Protein AF-A0A410PSJ7-F1 (afdb_monomer_lite)

Structure (mmCIF, N/CA/C/O backbone):
data_AF-A0A410PSJ7-F1
#
_entry.id   AF-A0A410PSJ7-F1
#
loop_
_atom_site.group_PDB
_atom_site.id
_atom_site.type_symbol
_atom_site.label_atom_id
_atom_site.label_alt_id
_atom_site.label_comp_id
_atom_site.label_asym_id
_atom_site.label_entity_id
_atom_site.label_seq_id
_atom_site.pdbx_PDB_ins_code
_atom_site.Cartn_x
_atom_site.Cartn_y
_atom_site.Cartn_z
_atom_site.occupancy
_atom_site.B_iso_or_equiv
_atom_site.auth_seq_id
_atom_site.auth_comp_id
_atom_site.auth_asym_id
_atom_site.auth_atom_id
_atom_site.pdbx_PDB_model_num
ATOM 1 N N . MET A 1 1 ? 11.517 -10.412 -31.744 1.00 43.44 1 MET A N 1
ATOM 2 C CA . MET A 1 1 ? 11.371 -11.374 -30.632 1.00 43.44 1 MET A CA 1
ATOM 3 C C . MET A 1 1 ? 11.331 -10.560 -29.351 1.00 43.44 1 MET A C 1
ATOM 5 O O . MET A 1 1 ? 12.303 -9.869 -29.085 1.00 43.44 1 MET A O 1
ATOM 9 N N . GLY A 1 2 ? 10.197 -10.520 -28.648 1.00 51.38 2 GLY A N 1
ATOM 10 C CA . GLY A 1 2 ? 10.103 -9.815 -27.366 1.00 51.38 2 GLY A CA 1
ATOM 11 C C . GLY A 1 2 ? 10.751 -10.665 -26.278 1.00 51.38 2 GLY A C 1
ATOM 12 O O . GLY A 1 2 ? 10.454 -11.854 -26.184 1.00 51.38 2 GLY A O 1
ATOM 13 N N . SER A 1 3 ? 11.667 -10.091 -25.503 1.00 55.59 3 SER A N 1
ATOM 14 C CA . SER A 1 3 ? 12.233 -10.760 -24.333 1.00 55.59 3 SER A CA 1
ATOM 15 C C . SER A 1 3 ? 11.149 -10.899 -23.270 1.00 55.59 3 SER A C 1
ATOM 17 O O . SER A 1 3 ? 10.551 -9.898 -22.870 1.00 55.59 3 SER A O 1
ATOM 19 N N . LEU A 1 4 ? 10.906 -12.122 -22.806 1.00 54.91 4 LEU A N 1
ATOM 20 C CA . LEU A 1 4 ? 10.086 -12.353 -21.625 1.00 54.91 4 LEU A CA 1
ATOM 21 C C . LEU A 1 4 ? 10.838 -11.800 -20.410 1.00 54.91 4 LEU A C 1
ATOM 23 O O . LEU A 1 4 ? 11.937 -12.255 -20.095 1.00 54.91 4 LEU A O 1
ATOM 27 N N . ILE A 1 5 ? 10.254 -10.810 -19.748 1.00 59.66 5 ILE A N 1
ATOM 28 C CA . ILE A 1 5 ? 10.814 -10.212 -18.544 1.00 59.66 5 ILE A CA 1
ATOM 29 C C . ILE A 1 5 ? 10.112 -10.848 -17.336 1.00 59.66 5 ILE A C 1
ATOM 31 O O . ILE A 1 5 ? 8.938 -10.580 -17.086 1.00 59.66 5 ILE A O 1
ATOM 35 N N . ALA A 1 6 ? 10.815 -11.717 -16.607 1.00 57.59 6 ALA A N 1
ATOM 36 C CA . ALA A 1 6 ? 10.336 -12.309 -15.359 1.00 57.59 6 ALA A CA 1
ATOM 37 C C . ALA A 1 6 ? 10.977 -11.577 -14.170 1.00 57.59 6 ALA A C 1
ATOM 39 O O . ALA A 1 6 ? 12.082 -11.909 -13.746 1.00 57.59 6 ALA A O 1
ATOM 40 N N . TRP A 1 7 ? 10.305 -10.545 -13.662 1.00 70.31 7 TRP A N 1
ATOM 41 C CA . TRP A 1 7 ? 10.733 -9.807 -12.472 1.00 70.31 7 TRP A CA 1
ATOM 42 C C . TRP A 1 7 ? 10.044 -10.320 -11.210 1.00 70.31 7 TRP A C 1
ATOM 44 O O . TRP A 1 7 ? 8.861 -10.652 -11.240 1.00 70.31 7 TRP A O 1
ATOM 54 N N . GLY A 1 8 ? 10.764 -10.316 -10.087 1.00 74.31 8 GLY A N 1
ATOM 55 C CA . GLY A 1 8 ? 10.179 -10.491 -8.759 1.00 74.31 8 GLY A CA 1
ATOM 56 C C . GLY A 1 8 ? 10.038 -9.141 -8.068 1.00 74.31 8 GLY A C 1
ATOM 57 O O . GLY A 1 8 ? 11.035 -8.594 -7.602 1.00 74.31 8 GLY A O 1
ATOM 58 N N . VAL A 1 9 ? 8.823 -8.593 -8.003 1.00 85.19 9 VAL A N 1
ATOM 59 C CA . VAL A 1 9 ? 8.550 -7.390 -7.204 1.00 85.19 9 VAL A CA 1
ATOM 60 C C . VAL A 1 9 ? 7.949 -7.797 -5.870 1.00 85.19 9 VAL A C 1
ATOM 62 O O . VAL A 1 9 ? 6.975 -8.544 -5.823 1.00 85.19 9 VAL A O 1
ATOM 65 N N . ASN A 1 10 ? 8.530 -7.285 -4.792 1.00 90.00 10 ASN A N 1
ATOM 66 C CA . ASN A 1 10 ? 8.022 -7.464 -3.446 1.00 90.00 10 ASN A CA 1
ATOM 67 C C . ASN A 1 10 ? 7.129 -6.280 -3.090 1.00 90.00 10 ASN A C 1
ATOM 69 O O . ASN A 1 10 ? 7.489 -5.122 -3.315 1.00 90.00 10 ASN A O 1
ATOM 73 N N . LEU A 1 11 ? 5.961 -6.597 -2.544 1.00 92.19 11 LEU A N 1
ATOM 74 C CA . LEU A 1 11 ? 4.943 -5.651 -2.116 1.00 92.19 11 LEU A CA 1
ATOM 75 C C . LEU A 1 11 ? 4.606 -5.952 -0.667 1.00 92.19 11 LEU A C 1
ATOM 77 O O . LEU A 1 11 ? 4.421 -7.114 -0.305 1.00 92.19 11 LEU A O 1
ATOM 81 N N . ASN A 1 12 ? 4.504 -4.911 0.147 1.00 92.50 12 ASN A N 1
ATOM 82 C CA . ASN A 1 12 ? 4.164 -5.058 1.551 1.00 92.50 12 ASN A CA 1
ATOM 83 C C . ASN A 1 12 ? 3.184 -3.973 1.989 1.00 92.50 12 ASN A C 1
ATOM 85 O O . ASN A 1 12 ? 3.318 -2.813 1.590 1.00 92.50 12 ASN A O 1
ATOM 89 N N . ILE A 1 13 ? 2.232 -4.362 2.837 1.00 95.19 13 ILE A N 1
ATOM 90 C CA . ILE A 1 13 ? 1.324 -3.471 3.556 1.00 95.19 13 ILE A CA 1
ATOM 91 C C . ILE A 1 13 ? 1.338 -3.906 5.019 1.00 95.19 13 ILE A C 1
ATOM 93 O O . ILE A 1 13 ? 1.035 -5.053 5.337 1.00 95.19 13 ILE A O 1
ATOM 97 N N . ILE A 1 14 ? 1.675 -2.980 5.910 1.00 94.50 14 ILE A N 1
ATOM 98 C CA . ILE A 1 14 ? 1.704 -3.198 7.356 1.00 94.50 14 ILE A CA 1
ATOM 99 C C . ILE A 1 14 ? 0.752 -2.198 7.999 1.00 94.50 14 ILE A C 1
ATOM 101 O O . ILE A 1 14 ? 0.887 -0.999 7.782 1.00 94.50 14 ILE A O 1
ATOM 105 N N . GLY A 1 15 ? -0.172 -2.676 8.828 1.00 94.00 15 GLY A N 1
ATOM 106 C CA . GLY A 1 15 ? -1.020 -1.829 9.665 1.00 94.00 15 GLY A CA 1
ATOM 107 C C . GLY A 1 15 ? -0.624 -1.953 11.129 1.00 94.00 15 GLY A C 1
ATOM 108 O O . GLY A 1 15 ? -0.584 -3.061 11.660 1.00 94.00 15 GLY A O 1
ATOM 109 N N . ASN A 1 16 ? -0.366 -0.826 11.792 1.00 95.38 16 ASN A N 1
ATOM 110 C CA . ASN A 1 16 ? -0.181 -0.789 13.241 1.00 95.38 16 ASN A CA 1
ATOM 111 C C . ASN A 1 16 ? -1.439 -0.235 13.894 1.00 95.38 16 ASN A C 1
ATOM 113 O O . ASN A 1 16 ? -1.890 0.865 13.566 1.00 95.38 16 ASN A O 1
ATOM 117 N N . TYR A 1 17 ? -1.981 -0.970 14.856 1.00 95.44 17 TYR A N 1
ATOM 118 C CA . TYR A 1 17 ? -3.210 -0.601 15.540 1.00 95.44 17 TYR A CA 1
ATOM 119 C C . TYR A 1 17 ? -3.068 -0.727 17.054 1.00 95.44 17 TYR A C 1
ATOM 121 O O . TYR A 1 17 ? -2.270 -1.512 17.564 1.00 95.44 17 TYR A O 1
ATOM 129 N N . SER A 1 18 ? -3.838 0.081 17.774 1.00 95.75 18 SER A N 1
ATOM 130 C CA . SER A 1 18 ? -4.024 -0.033 19.218 1.00 95.75 18 SER A CA 1
ATOM 131 C C . SER A 1 18 ? -5.355 -0.714 19.510 1.00 95.75 18 SER A C 1
ATOM 133 O O . SER A 1 18 ? -6.322 -0.580 18.757 1.00 95.75 18 SER A O 1
ATOM 135 N N . THR A 1 19 ? -5.401 -1.454 20.614 1.00 94.06 19 THR A N 1
ATOM 136 C CA . THR A 1 19 ? -6.561 -2.259 20.999 1.00 94.06 19 THR A CA 1
ATOM 137 C C . THR A 1 19 ? -7.219 -1.715 22.259 1.00 94.06 19 THR A C 1
ATOM 139 O O . THR A 1 19 ? -6.529 -1.362 23.215 1.00 94.06 19 THR A O 1
ATOM 142 N N . SER A 1 20 ? -8.548 -1.731 22.301 1.00 91.25 20 SER A N 1
ATOM 143 C CA . SER A 1 20 ? -9.342 -1.583 23.521 1.00 91.25 20 SER A CA 1
ATOM 144 C C . SER A 1 20 ? -10.360 -2.723 23.627 1.00 91.25 20 SER A C 1
ATOM 146 O O . SER A 1 20 ? -10.432 -3.585 22.751 1.00 91.25 20 SER A O 1
ATOM 148 N N . THR A 1 21 ? -11.147 -2.739 24.704 1.00 90.00 21 THR A N 1
ATOM 149 C CA . THR A 1 21 ? -12.191 -3.750 24.920 1.00 90.00 21 THR A CA 1
ATOM 150 C C . THR A 1 21 ? -13.355 -3.643 23.938 1.00 90.00 21 THR A C 1
ATOM 152 O O . THR A 1 21 ? -14.013 -4.645 23.697 1.00 90.00 21 THR A O 1
ATOM 155 N N . SER A 1 22 ? -13.626 -2.459 23.381 1.00 93.56 22 SER A N 1
ATOM 156 C CA . SER A 1 22 ? -14.799 -2.222 22.525 1.00 93.56 22 SER A CA 1
ATOM 157 C C . SER A 1 22 ? -14.461 -1.831 21.092 1.00 93.56 22 SER A C 1
ATOM 159 O O . SER A 1 22 ? -15.328 -1.895 20.230 1.00 93.56 22 SER A O 1
ATOM 161 N N . ASN A 1 23 ? -13.232 -1.395 20.826 1.00 95.44 23 ASN A N 1
ATOM 162 C CA . ASN A 1 23 ? -12.809 -0.930 19.508 1.00 95.44 23 ASN A CA 1
ATOM 163 C C . ASN A 1 23 ? -11.295 -1.032 19.331 1.00 95.44 23 ASN A C 1
ATOM 165 O O . ASN A 1 23 ? -10.542 -0.997 20.310 1.00 95.44 23 ASN A O 1
ATOM 169 N N . TYR A 1 24 ? -10.849 -1.091 18.082 1.00 97.06 24 TYR A N 1
ATOM 170 C CA . TYR A 1 24 ? -9.446 -0.929 17.709 1.00 97.06 24 TYR A CA 1
ATOM 171 C C . TYR A 1 24 ? -9.261 0.399 16.976 1.00 97.06 24 TYR A C 1
ATOM 173 O O . TYR A 1 24 ? -10.202 0.945 16.406 1.00 97.06 24 TYR A O 1
ATOM 181 N N . THR A 1 25 ? -8.045 0.938 16.989 1.00 96.69 25 THR A N 1
ATOM 182 C CA . THR A 1 25 ? -7.698 2.138 16.218 1.00 96.69 25 THR A CA 1
ATOM 183 C C . THR A 1 25 ? -6.497 1.853 15.337 1.00 96.69 25 THR A C 1
ATOM 185 O O . THR A 1 25 ? -5.412 1.570 15.842 1.00 96.69 25 THR A O 1
ATOM 188 N N . LEU A 1 26 ? -6.688 1.933 14.018 1.00 96.31 26 LEU A N 1
ATOM 189 C CA . LEU A 1 26 ? -5.614 1.853 13.037 1.00 96.31 26 LEU A CA 1
ATOM 190 C C . LEU A 1 26 ? -4.835 3.168 13.074 1.00 96.31 26 LEU A C 1
ATOM 192 O O . LEU A 1 26 ? -5.323 4.213 12.639 1.00 96.31 26 LEU A O 1
ATOM 196 N N . ASN A 1 27 ? -3.639 3.115 13.652 1.00 95.94 27 ASN A N 1
ATOM 197 C CA . ASN A 1 27 ? -2.814 4.292 13.887 1.00 95.94 27 ASN A CA 1
ATOM 198 C C . ASN A 1 27 ? -2.034 4.654 12.632 1.00 95.94 27 ASN A C 1
ATOM 200 O O . ASN A 1 27 ? -2.083 5.804 12.201 1.00 95.94 27 ASN A O 1
ATOM 204 N N . THR A 1 28 ? -1.357 3.663 12.050 1.00 95.50 28 THR A N 1
ATOM 205 C CA . THR A 1 28 ? -0.518 3.849 10.868 1.00 95.50 28 THR A CA 1
ATOM 206 C C . THR A 1 28 ? -0.713 2.717 9.874 1.00 95.50 28 THR A C 1
ATOM 208 O O . THR A 1 28 ? -0.968 1.570 10.255 1.00 95.50 28 THR A O 1
ATOM 211 N N . ILE A 1 29 ? -0.556 3.051 8.598 1.00 95.75 29 ILE A N 1
ATOM 212 C CA . ILE A 1 29 ? -0.398 2.094 7.508 1.00 95.75 29 ILE A CA 1
ATOM 213 C C . ILE A 1 29 ? 0.904 2.396 6.785 1.00 95.75 29 ILE A C 1
ATOM 215 O O . ILE A 1 29 ? 1.141 3.528 6.374 1.00 95.75 29 ILE A O 1
ATOM 219 N N . SER A 1 30 ? 1.747 1.389 6.621 1.00 94.69 30 SER A N 1
ATOM 220 C CA . SER A 1 30 ? 2.978 1.472 5.846 1.00 94.69 30 SER A CA 1
ATOM 221 C C . SER A 1 30 ? 2.841 0.613 4.607 1.00 94.69 30 SER A C 1
ATOM 223 O O . SER A 1 30 ? 2.350 -0.511 4.678 1.00 94.69 30 SER A O 1
ATOM 225 N N . ALA A 1 31 ? 3.297 1.132 3.477 1.00 95.31 31 ALA A N 1
ATOM 226 C CA . ALA A 1 31 ? 3.342 0.415 2.222 1.00 95.31 31 ALA A CA 1
ATOM 227 C C . ALA A 1 31 ? 4.705 0.616 1.567 1.00 95.31 31 ALA A C 1
ATOM 229 O O . ALA A 1 31 ? 5.205 1.743 1.467 1.00 95.31 31 ALA A O 1
ATOM 230 N N . ASN A 1 32 ? 5.285 -0.467 1.065 1.00 94.31 32 ASN A N 1
ATOM 231 C CA . ASN A 1 32 ? 6.514 -0.401 0.291 1.00 94.31 32 ASN A CA 1
ATOM 232 C C . ASN A 1 32 ? 6.484 -1.361 -0.898 1.00 94.31 32 ASN A C 1
ATOM 234 O O . ASN A 1 32 ? 5.761 -2.360 -0.912 1.00 94.31 32 ASN A O 1
ATOM 238 N N . ALA A 1 33 ? 7.246 -0.989 -1.924 1.00 93.88 33 ALA A N 1
ATOM 239 C CA . ALA A 1 33 ? 7.422 -1.785 -3.122 1.00 93.88 33 ALA A CA 1
ATOM 240 C C . ALA A 1 33 ? 8.853 -1.664 -3.636 1.00 93.88 33 ALA A C 1
ATOM 242 O O . ALA A 1 33 ? 9.365 -0.558 -3.850 1.00 93.88 33 ALA A O 1
ATOM 243 N N . TYR A 1 34 ? 9.485 -2.808 -3.869 1.00 92.69 34 TYR A N 1
ATOM 244 C CA . TYR A 1 34 ? 10.863 -2.882 -4.333 1.00 92.69 34 TYR A CA 1
ATOM 245 C C . TYR A 1 34 ? 11.110 -4.157 -5.136 1.00 92.69 34 TYR A C 1
ATOM 247 O O . TYR A 1 34 ? 10.440 -5.175 -4.962 1.00 92.69 34 TYR A O 1
ATOM 255 N N . ILE A 1 35 ? 12.106 -4.101 -6.010 1.00 89.69 35 ILE A N 1
ATOM 256 C CA . ILE A 1 35 ? 12.634 -5.256 -6.734 1.00 89.69 35 ILE A CA 1
ATOM 257 C C . ILE A 1 35 ? 14.023 -5.585 -6.189 1.00 89.69 35 ILE A C 1
ATOM 259 O O . ILE A 1 35 ? 14.834 -4.684 -5.973 1.00 89.69 35 ILE A O 1
ATOM 263 N N . ASP A 1 36 ? 14.293 -6.866 -5.955 1.00 90.06 36 ASP A N 1
ATOM 264 C CA . ASP A 1 36 ? 15.614 -7.366 -5.565 1.00 90.06 36 ASP A CA 1
ATOM 265 C C . ASP A 1 36 ? 15.854 -8.743 -6.219 1.00 90.06 36 ASP A C 1
ATOM 267 O O . ASP A 1 36 ? 15.070 -9.663 -5.966 1.00 90.06 36 ASP A O 1
ATOM 271 N N . PRO A 1 37 ? 16.889 -8.903 -7.073 1.00 88.38 37 PRO A N 1
ATOM 272 C CA . PRO A 1 37 ? 17.864 -7.885 -7.476 1.00 88.38 37 PRO A CA 1
ATOM 273 C C . PRO A 1 37 ? 17.324 -6.890 -8.515 1.00 88.38 37 PRO A C 1
ATOM 275 O O . PRO A 1 37 ? 16.551 -7.239 -9.412 1.00 88.38 37 PRO A O 1
ATOM 278 N N . LYS A 1 38 ? 17.800 -5.644 -8.418 1.00 87.69 38 LYS A N 1
ATOM 279 C CA . LYS A 1 38 ? 17.634 -4.582 -9.414 1.00 87.69 38 LYS A CA 1
ATOM 280 C C . LYS A 1 38 ? 18.188 -5.028 -10.755 1.00 87.69 38 LYS A C 1
ATOM 282 O O . LYS A 1 38 ? 19.172 -5.771 -10.829 1.00 87.69 38 LYS A O 1
ATOM 287 N N . GLN A 1 39 ? 17.559 -4.557 -11.814 1.00 84.50 3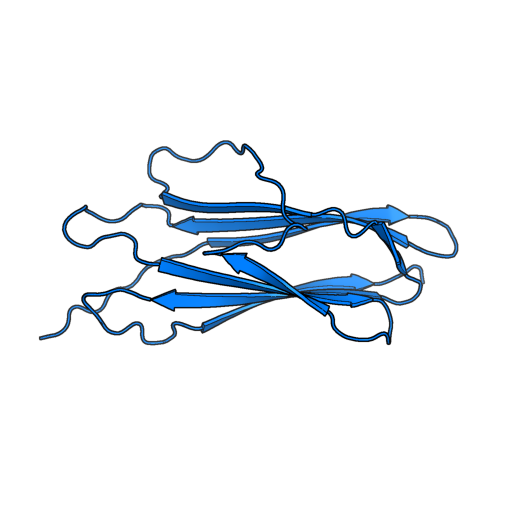9 GLN A N 1
ATOM 288 C CA . GLN A 1 39 ? 17.861 -5.002 -13.159 1.00 84.50 39 GLN A CA 1
ATOM 289 C C . GLN A 1 39 ? 19.084 -4.279 -13.731 1.00 84.50 39 GLN A C 1
ATOM 291 O O . GLN A 1 39 ? 19.444 -3.180 -13.292 1.00 84.50 39 GLN A O 1
ATOM 296 N N . PRO A 1 40 ? 19.757 -4.874 -14.733 1.00 80.44 40 PRO A N 1
ATOM 297 C CA . PRO A 1 40 ? 20.813 -4.184 -15.457 1.00 80.44 40 PRO A CA 1
ATOM 298 C C . PRO A 1 40 ? 20.293 -2.874 -16.080 1.00 80.44 40 PRO A C 1
ATOM 300 O O . PRO A 1 40 ? 19.160 -2.851 -16.570 1.00 80.44 40 PRO A O 1
ATOM 303 N N . PRO A 1 41 ? 21.113 -1.807 -16.172 1.00 78.00 41 PRO A N 1
ATOM 304 C CA . PRO A 1 41 ? 20.681 -0.510 -16.710 1.00 78.00 41 PRO A CA 1
ATOM 305 C C . PRO A 1 41 ? 20.099 -0.563 -18.130 1.00 78.00 41 PRO A C 1
ATOM 307 O O . PRO A 1 41 ? 19.264 0.258 -18.488 1.00 78.00 41 PRO A O 1
ATOM 310 N N . THR A 1 42 ? 20.535 -1.531 -18.940 1.00 76.06 42 THR A N 1
ATOM 311 C CA . THR A 1 42 ? 20.038 -1.759 -20.307 1.00 76.06 42 THR A CA 1
ATOM 312 C C . THR A 1 42 ? 18.628 -2.336 -20.345 1.00 76.06 42 THR A C 1
ATOM 314 O O . THR A 1 42 ? 17.927 -2.156 -21.336 1.00 76.06 42 THR A O 1
ATOM 317 N N . THR A 1 43 ? 18.228 -3.043 -19.286 1.00 76.88 43 THR A N 1
ATOM 318 C CA . THR A 1 43 ? 16.863 -3.540 -19.116 1.00 76.88 43 THR A CA 1
ATOM 319 C C . THR A 1 43 ? 16.018 -2.470 -18.452 1.00 76.88 43 THR A C 1
ATOM 321 O O . THR A 1 43 ? 14.947 -2.210 -18.960 1.00 76.88 43 THR A O 1
ATOM 324 N N . GLY A 1 44 ? 16.522 -1.791 -17.417 1.00 81.12 44 GLY A N 1
ATOM 325 C CA . GLY A 1 44 ? 15.744 -0.840 -16.622 1.00 81.12 44 GLY A CA 1
ATOM 326 C C . GLY A 1 44 ? 14.828 -1.546 -15.619 1.00 81.12 44 GLY A C 1
ATOM 327 O O . GLY A 1 44 ? 14.448 -2.699 -15.808 1.00 81.12 44 GLY A O 1
ATOM 328 N N . ASP A 1 45 ? 14.497 -0.858 -14.525 1.00 84.81 45 ASP A N 1
ATOM 329 C CA . ASP A 1 45 ? 13.662 -1.435 -13.464 1.00 84.81 45 ASP A CA 1
ATOM 330 C C . ASP A 1 45 ? 12.161 -1.285 -13.751 1.00 84.81 45 ASP A C 1
ATOM 332 O O . ASP A 1 45 ? 11.369 -2.045 -13.220 1.00 84.81 45 ASP A O 1
ATOM 336 N N . GLY A 1 46 ? 11.762 -0.360 -14.632 1.00 88.19 46 GLY A N 1
ATOM 337 C CA . GLY A 1 46 ? 10.360 -0.081 -14.960 1.00 88.19 46 GLY A CA 1
ATOM 338 C C . GLY A 1 46 ? 9.701 0.963 -14.075 1.00 88.19 46 GLY A C 1
ATOM 339 O O . GLY A 1 46 ? 10.363 1.816 -13.485 1.00 88.19 46 GLY A O 1
ATOM 340 N N . LYS A 1 47 ? 8.367 0.969 -14.075 1.00 90.38 47 LYS A N 1
ATOM 341 C CA . LYS A 1 47 ? 7.538 1.910 -13.317 1.00 90.38 47 LYS A CA 1
ATOM 342 C C . LYS A 1 47 ? 6.428 1.166 -12.591 1.00 90.38 47 LYS A C 1
ATOM 344 O O . LYS A 1 47 ? 5.890 0.186 -13.107 1.00 90.38 47 LYS A O 1
ATOM 349 N N . LEU A 1 48 ? 6.064 1.697 -11.428 1.00 92.38 48 LEU A N 1
ATOM 350 C CA . LEU A 1 48 ? 4.983 1.190 -10.597 1.00 92.38 48 LEU A CA 1
ATOM 351 C C . LEU A 1 48 ? 3.976 2.297 -10.294 1.00 92.38 48 LEU A C 1
ATOM 353 O O . LEU A 1 48 ? 4.312 3.313 -9.676 1.00 92.38 48 LEU A O 1
ATOM 357 N N . GLU A 1 49 ? 2.734 2.062 -10.692 1.00 95.06 49 GLU A N 1
ATOM 358 C CA . GLU A 1 49 ? 1.575 2.819 -10.238 1.00 95.06 49 GLU A CA 1
ATOM 359 C C . GLU A 1 49 ? 0.951 2.084 -9.058 1.00 95.06 49 GLU A C 1
ATOM 361 O O . GLU A 1 49 ? 0.704 0.880 -9.123 1.00 95.06 49 GLU A O 1
ATOM 366 N N . ALA A 1 50 ? 0.735 2.795 -7.956 1.00 96.75 50 ALA A N 1
ATOM 367 C CA . ALA A 1 50 ? 0.301 2.178 -6.711 1.00 96.75 50 ALA A CA 1
ATOM 368 C C . ALA A 1 50 ? -0.735 3.042 -6.002 1.00 96.75 50 ALA A C 1
ATOM 370 O O . ALA A 1 50 ? -0.573 4.262 -5.903 1.00 96.75 50 ALA A O 1
ATOM 371 N N . SER A 1 51 ? -1.760 2.396 -5.455 1.00 97.25 51 SER A N 1
ATOM 372 C CA . SER A 1 51 ? -2.763 3.009 -4.586 1.00 97.25 51 SER A CA 1
ATOM 373 C C . SER A 1 51 ? -3.189 2.039 -3.488 1.00 97.25 51 SER A C 1
ATOM 375 O O . SER A 1 51 ? -3.056 0.828 -3.645 1.00 97.25 51 SER A O 1
ATOM 377 N N . ILE A 1 52 ? -3.724 2.565 -2.389 1.00 97.00 52 ILE A N 1
ATOM 378 C CA . ILE A 1 52 ? -4.410 1.768 -1.368 1.00 97.00 52 ILE A CA 1
ATOM 379 C C . ILE A 1 52 ? -5.857 2.236 -1.270 1.00 97.00 52 ILE A C 1
ATOM 381 O O . ILE A 1 52 ? -6.127 3.438 -1.240 1.00 97.00 52 ILE A O 1
ATOM 385 N N . SER A 1 53 ? -6.780 1.279 -1.256 1.00 96.69 53 SER A N 1
ATOM 386 C CA . SER A 1 53 ? -8.194 1.505 -0.982 1.00 96.69 53 SER A CA 1
ATOM 387 C C . SER A 1 53 ? -8.530 1.016 0.417 1.00 96.69 53 SER A C 1
ATOM 389 O O . SER A 1 53 ? -8.460 -0.179 0.682 1.00 96.69 53 SER A O 1
ATOM 391 N N . GLU A 1 54 ? -8.917 1.949 1.271 1.00 96.31 54 GLU A N 1
ATOM 392 C CA . GLU A 1 54 ? -9.271 1.717 2.665 1.00 96.31 54 GLU A CA 1
ATOM 393 C C . GLU A 1 54 ? -10.783 1.558 2.806 1.00 96.31 54 GLU A C 1
ATOM 395 O O . GLU A 1 54 ? -11.547 2.370 2.271 1.00 96.31 54 GLU A O 1
ATOM 400 N N . THR A 1 55 ? -11.206 0.572 3.590 1.00 96.94 55 THR A N 1
ATOM 401 C CA . THR A 1 55 ? -12.579 0.429 4.077 1.00 96.94 55 THR A CA 1
ATOM 402 C C . THR A 1 55 ? -12.547 0.184 5.583 1.00 96.94 55 THR A C 1
ATOM 404 O O . THR A 1 55 ? -11.890 -0.737 6.058 1.00 96.94 55 THR A O 1
ATOM 407 N N . ILE A 1 56 ? -13.253 1.020 6.343 1.00 96.19 56 ILE A N 1
ATOM 408 C CA . ILE A 1 56 ? -13.388 0.902 7.801 1.00 96.19 56 ILE A CA 1
ATOM 409 C C . ILE A 1 56 ? -14.823 0.487 8.103 1.00 96.19 56 ILE A C 1
ATOM 411 O O . ILE A 1 56 ? -15.765 1.149 7.661 1.00 96.19 56 ILE A O 1
ATOM 415 N N . ASP A 1 57 ? -14.970 -0.602 8.852 1.00 94.50 57 ASP A N 1
ATOM 416 C CA . ASP A 1 57 ? -16.225 -1.294 9.122 1.00 94.50 57 ASP A CA 1
ATOM 417 C C . ASP A 1 57 ? -17.019 -1.517 7.821 1.00 94.50 57 ASP A C 1
ATOM 419 O O . ASP A 1 57 ? -16.463 -1.927 6.804 1.00 94.50 57 ASP A O 1
ATOM 423 N N . TYR A 1 58 ? -18.315 -1.214 7.828 1.00 91.38 58 TYR A N 1
ATOM 424 C CA . TYR A 1 58 ? -19.186 -1.253 6.649 1.00 91.38 58 TYR A CA 1
ATOM 425 C C . TYR A 1 58 ? -19.270 0.114 5.949 1.00 91.38 58 TYR A C 1
ATOM 427 O O . TYR A 1 58 ? -20.281 0.449 5.331 1.00 91.38 58 TYR A O 1
ATOM 435 N N . GLY A 1 59 ? -18.244 0.950 6.130 1.00 93.00 59 GLY A N 1
ATOM 436 C CA . GLY A 1 59 ? -18.193 2.314 5.627 1.00 93.00 59 GLY A CA 1
ATOM 437 C C . GLY A 1 59 ? -17.860 2.422 4.138 1.00 93.00 59 GLY A C 1
ATOM 438 O O . GLY A 1 59 ? -17.675 1.441 3.420 1.00 93.00 59 GLY A O 1
ATOM 439 N N . ASN A 1 60 ? -17.756 3.667 3.671 1.00 95.31 60 ASN A N 1
ATOM 440 C CA . ASN A 1 60 ? -17.375 3.956 2.292 1.00 95.31 60 ASN A CA 1
ATOM 441 C C . ASN A 1 60 ? -15.892 3.662 2.043 1.00 95.31 60 ASN A C 1
ATOM 443 O O . ASN A 1 60 ? -15.035 3.998 2.863 1.00 95.31 60 ASN A O 1
ATOM 447 N N . LYS A 1 61 ? -15.600 3.138 0.852 1.00 96.44 61 LYS A N 1
ATOM 448 C CA . LYS A 1 61 ? -14.235 2.924 0.372 1.00 96.44 61 LYS A CA 1
ATOM 449 C C . LYS A 1 61 ? -13.560 4.247 0.003 1.00 96.44 61 LYS A C 1
ATOM 451 O O . LYS A 1 61 ? -14.121 5.035 -0.760 1.00 96.44 61 LYS A O 1
ATOM 456 N N . VAL A 1 62 ? -12.334 4.459 0.479 1.00 94.88 62 VAL A N 1
ATOM 457 C CA . VAL A 1 62 ? -11.502 5.634 0.172 1.00 94.88 62 VAL A CA 1
ATOM 458 C C . VAL A 1 62 ? -10.204 5.188 -0.491 1.00 94.88 62 VAL A C 1
ATOM 460 O O . VAL A 1 62 ? -9.404 4.490 0.121 1.00 94.88 62 VAL A O 1
ATOM 463 N N . THR A 1 63 ? -9.957 5.624 -1.726 1.00 96.00 63 THR A N 1
ATOM 464 C CA . THR A 1 63 ? -8.730 5.286 -2.467 1.00 96.00 63 THR A CA 1
ATOM 465 C C . THR A 1 63 ? -7.712 6.423 -2.415 1.00 96.00 63 THR A C 1
ATOM 467 O O . THR A 1 63 ? -8.043 7.580 -2.669 1.00 96.00 63 THR A O 1
ATOM 470 N N . ARG A 1 64 ? -6.453 6.089 -2.110 1.00 96.06 64 ARG A N 1
ATOM 471 C CA . ARG A 1 64 ? -5.332 7.031 -1.993 1.00 96.06 64 ARG A CA 1
ATOM 472 C C . ARG A 1 64 ? -4.176 6.604 -2.890 1.00 96.06 64 ARG A C 1
ATOM 474 O O . ARG A 1 64 ? -3.623 5.518 -2.720 1.00 96.06 64 ARG A O 1
ATOM 481 N N . GLN A 1 65 ? -3.772 7.481 -3.805 1.00 96.62 65 GLN A N 1
ATOM 482 C CA . GLN A 1 65 ? -2.613 7.247 -4.671 1.00 96.62 65 GLN A CA 1
ATOM 483 C C . GLN A 1 65 ? -1.305 7.331 -3.875 1.00 96.62 65 GLN A C 1
ATOM 485 O O . GLN A 1 65 ? -1.151 8.238 -3.053 1.00 96.62 65 GLN A O 1
ATOM 490 N N . ILE A 1 66 ? -0.371 6.417 -4.150 1.00 96.19 66 ILE A N 1
ATOM 491 C CA . ILE A 1 66 ? 0.967 6.317 -3.539 1.00 96.19 66 ILE A CA 1
ATOM 492 C C . ILE A 1 66 ? 2.069 6.689 -4.543 1.00 96.19 66 ILE A C 1
ATOM 494 O O . ILE A 1 66 ? 3.011 7.395 -4.195 1.00 96.19 66 ILE A O 1
ATOM 498 N N . SER A 1 67 ? 1.968 6.220 -5.788 1.00 94.31 67 SER A N 1
ATOM 499 C CA . SER A 1 67 ? 2.979 6.419 -6.839 1.00 94.31 67 SER A CA 1
ATOM 500 C C . SER A 1 67 ? 2.306 6.557 -8.207 1.00 94.31 67 SER A C 1
ATOM 502 O O . SER A 1 67 ? 1.313 5.863 -8.428 1.00 94.31 67 SER A O 1
ATOM 504 N N . PRO A 1 68 ? 2.800 7.394 -9.140 1.00 88.12 68 PRO A N 1
ATOM 505 C CA . PRO A 1 68 ? 4.014 8.218 -9.039 1.00 88.12 68 PRO A CA 1
ATOM 506 C C . PRO A 1 68 ? 3.805 9.550 -8.307 1.00 88.12 68 PRO A C 1
ATOM 508 O O . PRO A 1 68 ? 4.759 10.114 -7.779 1.00 88.12 68 PRO A O 1
ATOM 511 N N . ALA A 1 69 ? 2.568 10.046 -8.254 1.00 88.12 69 ALA A N 1
ATOM 512 C CA . ALA A 1 69 ? 2.196 11.264 -7.543 1.00 88.12 69 ALA A CA 1
ATOM 513 C C . ALA A 1 69 ? 1.435 10.883 -6.261 1.00 88.12 69 ALA A C 1
ATOM 515 O O . ALA A 1 69 ? 0.221 10.668 -6.321 1.00 88.12 69 ALA A O 1
ATOM 516 N N . PRO A 1 70 ? 2.123 10.728 -5.113 1.00 88.06 70 PRO A N 1
ATOM 517 C CA . PRO A 1 70 ? 1.447 10.425 -3.861 1.00 88.06 70 PRO A CA 1
ATOM 518 C C . PRO A 1 70 ? 0.462 11.537 -3.498 1.00 88.06 70 PRO A C 1
ATOM 520 O O . PRO A 1 70 ? 0.763 12.723 -3.635 1.00 88.06 70 PRO A O 1
ATOM 523 N N . SER A 1 71 ? -0.698 11.151 -2.971 1.00 90.38 71 SER A N 1
ATOM 524 C CA . SER A 1 71 ? -1.571 12.090 -2.259 1.00 90.38 71 SER A CA 1
ATOM 525 C C . SER A 1 71 ? -0.868 12.674 -1.022 1.00 90.38 71 SER A C 1
ATOM 527 O O . SER A 1 71 ? 0.075 12.078 -0.497 1.00 90.38 71 SER A O 1
ATOM 529 N N . SER A 1 72 ? -1.357 13.808 -0.508 1.00 92.88 72 SER A N 1
ATOM 530 C CA . SER A 1 72 ? -0.808 14.478 0.689 1.00 92.88 72 SER A CA 1
ATOM 531 C C . SER A 1 72 ? -0.890 13.652 1.977 1.00 92.88 72 SER A C 1
ATOM 533 O O . SER A 1 72 ? -0.313 14.034 2.989 1.00 92.88 72 SER A O 1
ATOM 535 N N . PHE A 1 73 ? -1.598 12.525 1.941 1.00 95.06 73 PHE A N 1
ATOM 536 C CA . PHE A 1 73 ? -1.701 11.575 3.039 1.00 95.06 73 PHE A CA 1
ATOM 537 C C . PHE A 1 73 ? -0.391 10.815 3.312 1.00 95.06 73 PHE A C 1
ATOM 539 O O . PHE A 1 73 ? -0.189 10.344 4.428 1.00 95.06 73 PHE A O 1
ATOM 546 N N . TRP A 1 74 ? 0.487 10.674 2.312 1.00 96.19 74 TRP A N 1
ATOM 547 C CA . TRP A 1 74 ? 1.670 9.819 2.415 1.00 96.19 74 TRP A CA 1
ATOM 548 C C . TRP A 1 74 ? 2.934 10.581 2.797 1.00 96.19 74 TRP A C 1
ATOM 550 O O . TRP A 1 74 ? 3.348 11.528 2.127 1.00 96.19 74 TRP A O 1
ATOM 560 N N . TYR A 1 75 ? 3.633 10.049 3.790 1.00 95.00 75 TYR A N 1
ATOM 561 C CA . TYR A 1 75 ? 4.944 10.497 4.235 1.00 95.00 75 TYR A CA 1
ATOM 562 C C . TYR A 1 75 ? 6.011 9.476 3.832 1.00 95.00 75 TYR A C 1
ATOM 564 O O . TYR A 1 75 ? 5.760 8.272 3.796 1.00 95.00 75 TYR A O 1
ATOM 572 N N . SER A 1 76 ? 7.214 9.947 3.498 1.00 93.06 76 SER A N 1
ATOM 573 C CA . SER A 1 76 ? 8.346 9.060 3.198 1.00 93.06 76 SER A CA 1
ATOM 574 C C . SER A 1 76 ? 8.857 8.367 4.456 1.00 93.06 76 SER A C 1
ATOM 576 O O . SER A 1 76 ? 9.008 9.013 5.492 1.00 93.06 76 SER A O 1
ATOM 578 N N . VAL A 1 77 ? 9.182 7.080 4.335 1.00 89.50 77 VAL A N 1
ATOM 579 C CA . VAL A 1 77 ? 9.879 6.314 5.374 1.00 89.50 77 VAL A CA 1
ATOM 580 C C . VAL A 1 77 ? 11.293 6.013 4.897 1.00 89.50 77 VAL A C 1
ATOM 582 O O . VAL A 1 77 ? 11.512 5.681 3.732 1.00 89.50 77 VAL A O 1
ATOM 585 N N . SER A 1 78 ? 12.256 6.130 5.808 1.00 86.94 78 SER A N 1
ATOM 586 C CA . SER A 1 78 ? 13.601 5.603 5.598 1.00 86.94 78 SER A CA 1
ATOM 587 C C . SER A 1 78 ? 13.667 4.181 6.144 1.00 86.94 78 SER A C 1
ATOM 589 O O . SER A 1 78 ? 13.561 3.977 7.351 1.00 86.94 78 SER A O 1
ATOM 591 N N . GLU A 1 79 ? 13.869 3.210 5.260 1.00 84.19 79 GLU A N 1
ATOM 592 C CA . GLU A 1 79 ? 14.103 1.803 5.605 1.00 84.19 79 GLU A CA 1
ATOM 593 C C . GLU A 1 79 ? 15.513 1.377 5.155 1.00 84.19 79 GLU A C 1
ATOM 595 O O . GLU A 1 79 ? 16.128 2.017 4.294 1.00 84.19 79 GLU A O 1
ATOM 600 N N . VAL A 1 80 ? 16.043 0.304 5.751 1.00 88.50 80 VAL A N 1
ATOM 601 C CA . VAL A 1 80 ? 17.319 -0.298 5.337 1.00 88.50 80 VAL A CA 1
ATOM 602 C C . VAL A 1 80 ? 17.043 -1.331 4.250 1.00 88.50 80 VAL A C 1
ATOM 604 O O . VAL A 1 80 ? 16.334 -2.304 4.483 1.00 88.50 80 VAL A O 1
ATOM 607 N N . TRP A 1 81 ? 17.647 -1.139 3.081 1.00 88.81 81 TRP A N 1
ATOM 608 C CA . TRP A 1 81 ? 17.470 -2.000 1.911 1.00 88.81 81 TRP A CA 1
ATOM 609 C C . TRP A 1 81 ? 18.770 -2.712 1.547 1.00 88.81 81 TRP A C 1
ATOM 611 O O . TRP A 1 81 ? 19.865 -2.194 1.788 1.00 88.81 81 TRP A O 1
ATOM 621 N N . SER A 1 82 ? 18.666 -3.876 0.902 1.00 88.38 82 SER A N 1
ATOM 622 C CA . SER A 1 82 ? 19.827 -4.473 0.239 1.00 88.38 82 SER A CA 1
ATOM 623 C C . SER A 1 82 ? 20.376 -3.518 -0.829 1.00 88.38 82 SER A C 1
ATOM 625 O O . SER A 1 82 ? 19.618 -2.859 -1.538 1.00 88.38 82 SER A O 1
ATOM 627 N N . LYS A 1 83 ? 21.704 -3.478 -1.013 1.00 89.00 83 LYS A N 1
ATOM 628 C CA . LYS A 1 83 ? 22.346 -2.694 -2.092 1.00 89.00 83 LYS A CA 1
ATOM 629 C C . LYS A 1 83 ? 21.928 -3.153 -3.493 1.00 89.00 83 LYS A C 1
ATOM 631 O O . LYS A 1 83 ? 22.073 -2.397 -4.461 1.00 89.00 83 LYS A O 1
ATOM 636 N N . SER A 1 84 ? 21.475 -4.399 -3.607 1.00 90.00 84 SER A N 1
ATOM 637 C CA . SER A 1 84 ? 20.936 -4.959 -4.839 1.00 90.00 84 SER A CA 1
ATOM 638 C C . SER A 1 84 ? 19.505 -4.515 -5.110 1.00 90.00 84 SER A C 1
ATOM 640 O O . SER A 1 84 ? 19.073 -4.708 -6.231 1.00 90.00 84 SER A O 1
ATOM 642 N N . ALA A 1 85 ? 18.785 -3.894 -4.174 1.00 91.62 85 ALA A N 1
ATOM 643 C CA . ALA A 1 85 ? 17.389 -3.532 -4.384 1.00 91.62 85 ALA A CA 1
ATOM 644 C C . ALA A 1 85 ? 17.222 -2.196 -5.133 1.00 91.62 85 ALA A C 1
ATOM 646 O O . ALA A 1 85 ? 17.983 -1.247 -4.926 1.00 91.62 85 ALA A O 1
ATOM 647 N N . TYR A 1 86 ? 16.188 -2.108 -5.972 1.00 91.94 86 TYR A N 1
ATOM 648 C CA . TYR A 1 86 ? 15.633 -0.844 -6.458 1.00 91.94 86 TYR A CA 1
ATOM 649 C C . TYR A 1 86 ? 14.269 -0.619 -5.803 1.00 91.94 86 TYR A C 1
ATOM 651 O O . TYR A 1 86 ? 13.390 -1.480 -5.862 1.00 91.94 86 TYR A O 1
ATOM 659 N N . VAL A 1 87 ? 14.103 0.534 -5.155 1.00 92.81 87 VAL A N 1
ATOM 660 C CA . VAL A 1 87 ? 12.900 0.876 -4.388 1.00 92.81 87 VAL A CA 1
ATOM 661 C C . VAL A 1 87 ? 12.020 1.795 -5.224 1.00 92.81 87 VAL A C 1
ATOM 663 O O . VAL A 1 87 ? 12.433 2.900 -5.570 1.00 92.81 87 VAL A O 1
ATOM 666 N N . TYR A 1 88 ? 10.792 1.362 -5.501 1.00 93.75 88 TYR A N 1
ATOM 667 C CA . TYR A 1 88 ? 9.794 2.200 -6.166 1.00 93.75 88 TYR A CA 1
ATOM 668 C C . TYR A 1 88 ? 9.224 3.237 -5.206 1.00 93.75 88 TYR A C 1
ATOM 670 O O . TYR A 1 88 ? 9.122 4.416 -5.539 1.00 93.75 88 TYR A O 1
ATOM 678 N N . PHE A 1 89 ? 8.853 2.796 -4.003 1.00 94.56 89 PHE A N 1
ATOM 679 C CA . PHE A 1 89 ? 8.436 3.671 -2.917 1.00 94.56 89 PHE A CA 1
ATOM 680 C C . PHE A 1 89 ? 8.550 2.960 -1.563 1.00 94.56 89 PHE A C 1
ATOM 682 O O . PHE A 1 89 ? 8.462 1.736 -1.468 1.00 94.56 89 PHE A O 1
ATOM 689 N N . SER A 1 90 ? 8.678 3.760 -0.507 1.00 95.19 90 SER A N 1
ATOM 690 C CA . SER A 1 90 ? 8.461 3.363 0.884 1.00 95.19 90 SER A CA 1
ATOM 691 C C . SER A 1 90 ? 7.765 4.525 1.586 1.00 95.19 90 SER A C 1
ATOM 693 O O . SER A 1 90 ? 8.279 5.652 1.626 1.00 95.19 90 SER A O 1
ATOM 695 N N . LYS A 1 91 ? 6.522 4.286 2.005 1.00 95.69 91 LYS A N 1
ATOM 696 C CA . LYS A 1 91 ? 5.601 5.317 2.480 1.00 95.69 91 LYS A CA 1
ATOM 697 C C . LYS A 1 91 ? 4.830 4.825 3.691 1.00 95.69 91 LYS A C 1
ATOM 699 O O . LYS A 1 91 ? 4.519 3.644 3.788 1.00 95.69 91 LYS A O 1
ATOM 704 N N . TYR A 1 92 ? 4.460 5.750 4.565 1.00 95.12 92 TYR A N 1
ATOM 705 C CA . TYR A 1 92 ? 3.439 5.507 5.575 1.00 95.12 92 TYR A CA 1
ATOM 706 C C . TYR A 1 92 ? 2.402 6.622 5.574 1.00 95.12 92 TYR A C 1
ATOM 708 O O . TYR A 1 92 ? 2.665 7.730 5.100 1.00 95.12 92 TYR A O 1
ATOM 716 N N . GLY A 1 93 ? 1.219 6.309 6.073 1.00 95.19 93 GLY A N 1
ATOM 717 C CA . GLY A 1 93 ? 0.150 7.255 6.319 1.00 95.19 93 GLY A CA 1
ATOM 718 C C . GLY A 1 93 ? -0.489 6.995 7.674 1.00 95.19 93 GLY A C 1
ATOM 719 O O . GLY A 1 93 ? -0.404 5.893 8.219 1.00 95.19 93 GLY A O 1
ATOM 720 N N . ASP A 1 94 ? -1.148 8.026 8.189 1.00 95.38 94 ASP A N 1
ATOM 721 C CA . ASP A 1 94 ? -1.728 8.048 9.529 1.00 95.38 94 ASP A CA 1
ATOM 722 C C . ASP A 1 94 ? -3.252 8.169 9.435 1.00 95.38 94 ASP A C 1
ATOM 724 O O . ASP A 1 94 ? -3.796 9.268 9.585 1.00 95.38 94 ASP A O 1
ATOM 728 N N . PRO A 1 95 ? -3.979 7.074 9.149 1.00 93.25 95 PRO A N 1
ATOM 729 C CA . PRO A 1 95 ? -5.430 7.133 9.030 1.00 93.25 95 PRO A CA 1
ATOM 730 C C . PRO A 1 95 ? -6.083 7.544 10.354 1.00 93.25 95 PRO A C 1
ATOM 732 O O . PRO A 1 95 ? -7.071 8.277 10.329 1.00 93.25 95 PRO A O 1
ATOM 735 N N . LYS A 1 96 ? -5.518 7.116 11.498 1.00 94.56 96 LYS A N 1
ATOM 736 C CA . LYS A 1 96 ? -6.026 7.386 12.858 1.00 94.56 96 LYS A CA 1
ATOM 737 C C . LYS A 1 96 ? -7.524 7.099 12.978 1.00 94.56 96 LYS A C 1
ATOM 739 O O . LYS A 1 96 ? -8.283 7.893 13.534 1.00 94.56 96 LYS A O 1
ATOM 744 N N . LYS A 1 97 ? -7.953 5.967 12.416 1.00 94.62 97 LYS A N 1
ATOM 745 C CA . LYS A 1 97 ? -9.364 5.582 12.356 1.00 94.62 97 LYS A CA 1
ATOM 746 C C . LYS A 1 97 ? -9.679 4.487 13.355 1.00 94.62 97 LYS A C 1
ATOM 748 O O . LYS A 1 97 ? -9.025 3.446 13.383 1.00 94.62 97 LYS A O 1
ATOM 753 N N . THR A 1 98 ? -10.712 4.731 14.147 1.00 96.25 98 THR A N 1
ATOM 754 C CA . THR A 1 98 ? -11.301 3.746 15.050 1.00 96.25 98 THR A CA 1
ATOM 755 C C . THR A 1 98 ? -12.304 2.881 14.293 1.00 96.25 98 THR A C 1
ATOM 757 O O . THR A 1 98 ? -13.077 3.402 13.490 1.00 96.25 98 THR A O 1
ATOM 760 N N . PHE A 1 99 ? -12.285 1.577 14.559 1.00 96.06 99 PHE A N 1
ATOM 761 C CA . PHE A 1 99 ? -13.186 0.587 13.975 1.00 96.06 99 PHE A CA 1
ATOM 762 C C . PHE A 1 99 ? -13.645 -0.428 15.024 1.00 96.06 99 PHE A C 1
ATOM 764 O O . PHE A 1 99 ? -12.952 -0.682 16.017 1.00 96.06 99 PHE A O 1
ATOM 771 N N . TYR A 1 100 ? -14.821 -1.006 14.790 1.00 96.25 100 TYR A N 1
ATOM 772 C CA . TYR A 1 100 ? -15.482 -1.930 15.718 1.00 96.25 100 TYR A CA 1
ATOM 773 C C . TYR A 1 100 ? -15.548 -3.359 15.172 1.00 96.25 100 TYR A C 1
ATOM 775 O O . TYR A 1 100 ? -15.499 -4.311 15.942 1.00 96.25 100 TYR A O 1
ATOM 783 N N . TYR A 1 101 ? -15.612 -3.513 13.850 1.00 95.31 101 TYR A N 1
ATOM 784 C CA . TYR A 1 101 ? -15.807 -4.786 13.161 1.00 95.31 101 TYR A CA 1
ATOM 785 C C . TYR A 1 101 ? -14.606 -5.151 12.295 1.00 95.31 101 TYR A C 1
ATOM 787 O O . TYR A 1 101 ? -14.107 -6.274 12.386 1.00 95.31 101 TYR A O 1
ATOM 795 N N . SER A 1 102 ? -14.116 -4.224 11.469 1.00 95.81 102 SER A N 1
ATOM 796 C CA . SER A 1 102 ? -12.960 -4.493 10.611 1.00 95.81 102 SER A CA 1
ATOM 797 C C . SER A 1 102 ? -12.308 -3.237 10.046 1.00 95.81 102 SER A C 1
ATOM 799 O O . SER A 1 102 ? -12.975 -2.243 9.789 1.00 95.81 102 SER A O 1
ATOM 801 N N . ALA A 1 103 ? -11.017 -3.321 9.752 1.00 96.81 103 ALA A N 1
ATOM 802 C CA . ALA A 1 103 ? -10.331 -2.414 8.841 1.00 96.81 103 ALA A CA 1
ATOM 803 C C . ALA A 1 103 ? -9.732 -3.228 7.690 1.00 96.81 103 ALA A C 1
ATOM 805 O O . ALA A 1 103 ? -9.062 -4.234 7.929 1.00 96.81 103 ALA A O 1
ATOM 806 N N . GLU A 1 104 ? -9.979 -2.805 6.455 1.00 96.94 104 GLU A N 1
ATOM 807 C CA . GLU A 1 104 ? -9.436 -3.424 5.250 1.00 96.94 104 GLU A CA 1
ATOM 808 C C . GLU A 1 104 ? -8.659 -2.397 4.425 1.00 96.94 104 GLU A C 1
ATOM 810 O O . GLU A 1 104 ? -9.179 -1.334 4.091 1.00 96.94 104 GLU A O 1
ATOM 815 N N . GLU A 1 105 ? -7.424 -2.741 4.072 1.00 96.88 105 GLU A N 1
ATOM 816 C CA . GLU A 1 105 ? -6.551 -1.966 3.195 1.00 96.88 105 GLU A CA 1
ATOM 817 C C . GLU A 1 105 ? -6.195 -2.818 1.975 1.00 96.88 105 GLU A C 1
ATOM 819 O O . GLU A 1 105 ? -5.453 -3.798 2.075 1.00 96.88 105 GLU A O 1
ATOM 824 N N . VAL A 1 106 ? -6.719 -2.444 0.808 1.00 97.19 106 VAL A N 1
ATOM 825 C CA . VAL A 1 106 ? -6.450 -3.134 -0.459 1.00 97.19 106 VAL A CA 1
ATOM 826 C C . VAL A 1 106 ? -5.455 -2.323 -1.278 1.00 97.19 106 VAL A C 1
ATOM 828 O O . VAL A 1 106 ? -5.807 -1.303 -1.880 1.00 97.19 106 VAL A O 1
ATOM 831 N N . GLY A 1 107 ? -4.210 -2.784 -1.334 1.00 96.62 107 GLY A N 1
ATOM 832 C CA . GLY A 1 107 ? -3.203 -2.26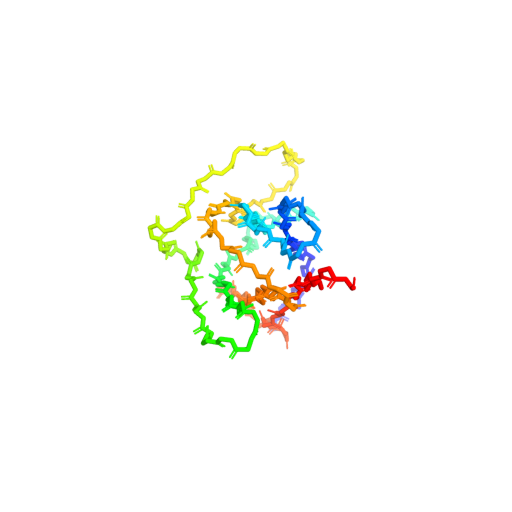9 -2.252 1.00 96.62 107 GLY A CA 1
ATOM 833 C C . GLY A 1 107 ? -3.47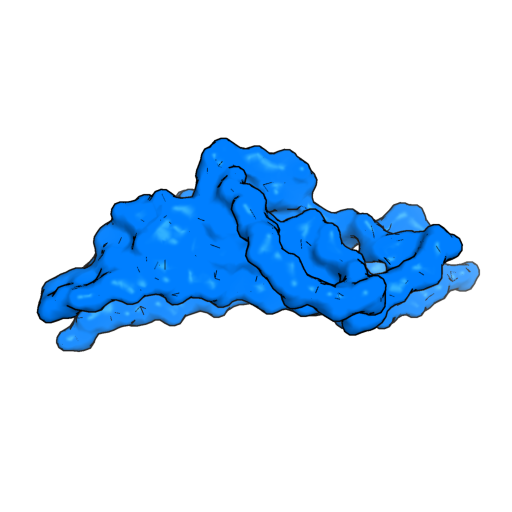0 -2.737 -3.675 1.00 96.62 107 GLY A C 1
ATOM 834 O O . GLY A 1 107 ? -3.661 -3.926 -3.914 1.00 96.62 107 GLY A O 1
ATOM 835 N N . ASN A 1 108 ? -3.475 -1.796 -4.614 1.00 96.62 108 ASN A N 1
ATOM 836 C CA . ASN A 1 108 ? -3.624 -2.041 -6.043 1.00 96.62 108 ASN A CA 1
ATOM 837 C C . ASN A 1 108 ? -2.376 -1.521 -6.750 1.00 96.62 108 ASN A C 1
ATOM 839 O O . ASN A 1 108 ? -2.024 -0.344 -6.608 1.00 96.62 108 ASN A O 1
ATOM 843 N N . TYR A 1 109 ? -1.725 -2.399 -7.506 1.00 95.12 109 TYR A N 1
ATOM 844 C CA . TYR A 1 109 ? -0.410 -2.164 -8.081 1.00 95.12 109 TYR A CA 1
ATOM 845 C C . TYR A 1 109 ? -0.423 -2.508 -9.564 1.00 95.12 109 TYR A C 1
ATOM 847 O O . TYR A 1 109 ? -0.937 -3.553 -9.961 1.00 95.12 109 TYR A O 1
ATOM 855 N N . THR A 1 110 ? 0.125 -1.620 -10.388 1.00 93.69 110 THR A N 1
ATOM 856 C CA . THR A 1 110 ? 0.264 -1.818 -11.832 1.00 93.69 110 THR A CA 1
ATOM 857 C C . THR A 1 110 ? 1.700 -1.554 -12.260 1.00 93.69 110 THR A C 1
ATOM 859 O O . THR A 1 110 ? 2.230 -0.456 -12.077 1.00 93.69 110 THR A O 1
ATOM 862 N N . PHE A 1 111 ? 2.329 -2.568 -12.843 1.00 89.69 111 PHE A N 1
ATOM 863 C CA . PHE A 1 111 ? 3.688 -2.517 -13.361 1.00 89.69 111 PHE A CA 1
ATOM 864 C C . PHE A 1 111 ? 3.697 -2.220 -14.852 1.00 89.69 111 PHE A C 1
ATOM 866 O O . PHE A 1 111 ? 2.922 -2.781 -15.624 1.00 89.69 111 PHE A O 1
ATOM 873 N N . SER A 1 112 ? 4.630 -1.373 -15.274 1.00 88.12 112 SER A N 1
ATOM 874 C CA . SER A 1 112 ? 4.868 -1.103 -16.689 1.00 88.12 112 SER A CA 1
ATOM 875 C C . SER A 1 112 ? 6.357 -1.029 -17.000 1.00 88.12 112 SER A C 1
ATOM 877 O O . SER A 1 112 ? 7.172 -0.600 -16.178 1.00 88.12 112 SER A O 1
ATOM 879 N N . HIS A 1 113 ? 6.715 -1.443 -18.215 1.00 86.12 113 HIS A N 1
ATOM 880 C CA . HIS A 1 113 ? 8.073 -1.341 -18.728 1.00 86.12 113 HIS A CA 1
ATOM 881 C C . HIS A 1 113 ? 8.075 -0.824 -20.172 1.00 86.12 113 HIS A C 1
ATOM 883 O O . HIS A 1 113 ? 7.338 -1.363 -20.996 1.00 86.12 113 HIS A O 1
ATOM 889 N N . PRO A 1 114 ? 8.896 0.183 -20.525 1.00 76.94 114 PRO A N 1
ATOM 890 C CA . PRO A 1 114 ? 8.902 0.751 -21.874 1.00 76.94 114 PRO A CA 1
ATOM 891 C C . PRO A 1 114 ? 9.359 -0.211 -22.983 1.00 76.94 114 PRO A C 1
ATOM 893 O O . PRO A 1 114 ? 9.042 0.039 -24.142 1.00 76.94 114 PRO A O 1
ATOM 896 N N . SER A 1 115 ? 10.097 -1.284 -22.674 1.00 70.06 115 SER A N 1
ATOM 897 C CA . SER A 1 115 ? 10.674 -2.176 -23.698 1.00 70.06 115 SER A CA 1
ATOM 898 C C . SER A 1 115 ? 9.971 -3.530 -23.878 1.00 70.06 115 SER A C 1
ATOM 900 O O . SER A 1 115 ? 10.457 -4.352 -24.656 1.00 70.06 115 SER A O 1
ATOM 902 N N . GLY A 1 116 ? 8.852 -3.805 -23.194 1.00 68.00 116 GLY A N 1
ATOM 903 C CA . GLY A 1 116 ? 8.256 -5.144 -23.254 1.00 68.00 116 GLY A CA 1
ATOM 904 C C . GLY A 1 116 ? 6.827 -5.282 -22.737 1.00 68.00 116 GLY A C 1
ATOM 905 O O . GLY A 1 116 ? 6.222 -4.339 -22.238 1.00 68.00 116 GLY A O 1
ATOM 906 N N . ILE A 1 117 ? 6.301 -6.502 -22.877 1.00 70.69 117 ILE A N 1
ATOM 907 C CA . ILE A 1 117 ? 4.976 -6.912 -22.399 1.00 70.69 117 ILE A CA 1
ATOM 908 C C . ILE A 1 117 ? 5.147 -7.593 -21.040 1.00 70.69 117 ILE A C 1
ATOM 910 O O . ILE A 1 117 ? 5.875 -8.579 -20.924 1.00 70.69 117 ILE A O 1
ATOM 914 N N . ILE A 1 118 ? 4.446 -7.090 -20.026 1.00 77.12 118 ILE A N 1
ATOM 915 C CA . ILE A 1 118 ? 4.307 -7.761 -18.731 1.00 77.12 118 ILE A CA 1
ATOM 916 C C . ILE A 1 118 ? 3.010 -8.567 -18.797 1.00 77.12 118 ILE A C 1
ATOM 918 O O . ILE A 1 118 ? 1.940 -7.993 -18.965 1.00 77.12 118 ILE A O 1
ATOM 922 N N . HIS A 1 119 ? 3.098 -9.896 -18.703 1.00 70.12 119 HIS A N 1
ATOM 923 C CA . HIS A 1 119 ? 1.943 -10.783 -18.903 1.00 70.12 119 HIS A CA 1
ATOM 924 C C . HIS A 1 119 ? 0.876 -10.666 -17.804 1.00 70.12 119 HIS A C 1
ATOM 926 O O . HIS A 1 119 ? -0.273 -10.996 -18.066 1.00 70.12 119 HIS A O 1
ATOM 932 N N . ASN A 1 120 ? 1.232 -10.150 -16.623 1.00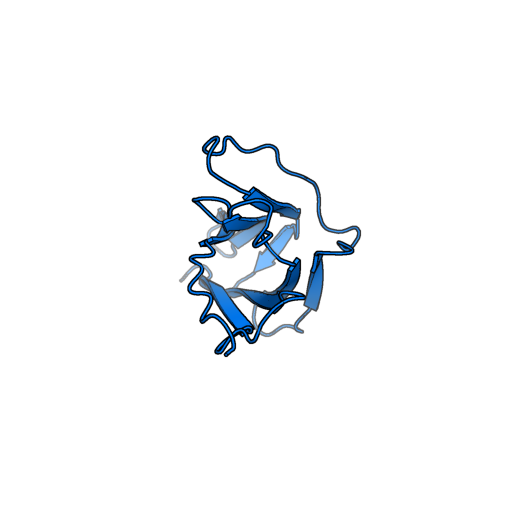 79.88 120 ASN A N 1
ATOM 933 C CA . ASN A 1 120 ? 0.319 -9.844 -15.521 1.00 79.88 120 ASN A CA 1
ATOM 934 C C . ASN A 1 120 ? 0.798 -8.569 -14.806 1.00 79.88 120 ASN A C 1
ATOM 936 O O . ASN A 1 120 ? 1.472 -8.658 -13.781 1.00 79.88 120 ASN A O 1
ATOM 940 N N . PRO A 1 121 ? 0.530 -7.379 -15.368 1.00 86.62 121 PRO A N 1
ATOM 941 C CA . PRO A 1 121 ? 1.047 -6.132 -14.811 1.00 86.62 121 PRO A CA 1
ATOM 942 C C . PRO A 1 121 ? 0.314 -5.726 -13.535 1.00 86.62 121 PRO A C 1
ATOM 944 O O . PRO A 1 121 ? 0.844 -4.942 -12.758 1.00 86.62 121 PRO A O 1
ATOM 947 N N . ASN A 1 122 ? -0.891 -6.254 -13.320 1.00 91.31 122 ASN A N 1
ATOM 948 C CA . ASN A 1 122 ? -1.765 -5.866 -12.228 1.00 91.31 122 ASN A CA 1
ATOM 949 C C . ASN A 1 122 ? -1.695 -6.896 -11.106 1.00 91.31 122 ASN A C 1
ATOM 951 O O . ASN A 1 122 ? -1.882 -8.090 -11.346 1.00 91.31 122 ASN A O 1
ATOM 955 N N . CYS A 1 123 ? -1.503 -6.431 -9.880 1.00 90.62 123 CYS A N 1
ATOM 956 C CA . CYS A 1 123 ? -1.621 -7.262 -8.693 1.00 90.62 123 CYS A CA 1
ATOM 957 C C . CYS A 1 123 ? -2.260 -6.490 -7.539 1.00 90.62 123 CYS A C 1
ATOM 959 O O . CYS A 1 123 ? -2.275 -5.255 -7.507 1.00 90.62 123 CYS A O 1
ATOM 961 N N . S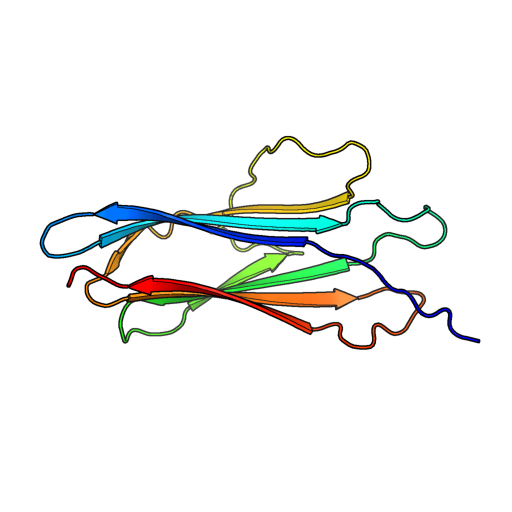ER A 1 124 ? -2.809 -7.245 -6.592 1.00 93.75 124 SER A N 1
ATOM 962 C CA . SER A 1 124 ? -3.423 -6.711 -5.387 1.00 93.75 124 SER A CA 1
ATOM 963 C C . SER A 1 124 ? -2.936 -7.451 -4.148 1.00 93.75 124 SER A C 1
ATOM 965 O O . SER A 1 124 ? -2.627 -8.643 -4.193 1.00 93.75 124 SER A O 1
ATOM 967 N N . LEU A 1 125 ? -2.858 -6.720 -3.041 1.00 94.31 125 LEU A N 1
ATOM 968 C CA . LEU A 1 125 ? -2.554 -7.249 -1.718 1.00 94.31 125 LEU A CA 1
ATOM 969 C C . LEU A 1 125 ? -3.568 -6.672 -0.738 1.00 94.31 125 LEU A C 1
ATOM 971 O O . LEU A 1 125 ? -3.771 -5.460 -0.717 1.00 94.31 125 LEU A O 1
ATOM 975 N N . THR A 1 126 ? -4.179 -7.527 0.075 1.00 96.00 126 THR A N 1
ATOM 976 C CA . THR A 1 126 ? -5.159 -7.106 1.076 1.00 96.00 126 THR A CA 1
ATOM 977 C C . THR A 1 126 ? -4.603 -7.331 2.472 1.00 96.00 126 THR A C 1
ATOM 979 O O . THR A 1 126 ? -4.188 -8.439 2.811 1.00 96.00 126 THR A O 1
ATOM 982 N N . LEU A 1 127 ? -4.638 -6.283 3.290 1.00 95.62 127 LEU A N 1
ATOM 983 C CA . LEU A 1 127 ? -4.506 -6.368 4.736 1.00 95.62 127 LEU A CA 1
ATOM 984 C C . LEU A 1 127 ? -5.904 -6.248 5.349 1.00 95.62 127 LEU A C 1
ATOM 986 O O . LEU A 1 127 ? -6.569 -5.232 5.164 1.00 95.62 127 LEU A O 1
ATOM 990 N N . SER A 1 128 ? -6.319 -7.254 6.115 1.00 95.19 128 SER A N 1
ATOM 991 C CA . SER A 1 128 ? -7.588 -7.241 6.848 1.00 95.19 128 SER A CA 1
ATOM 992 C C . SER A 1 128 ? -7.322 -7.401 8.340 1.00 95.19 128 SER A C 1
ATOM 994 O O . SER A 1 128 ? -6.666 -8.353 8.765 1.00 95.19 128 SER A O 1
ATOM 996 N N . ILE A 1 129 ? -7.850 -6.482 9.143 1.00 94.50 129 ILE A N 1
ATOM 997 C CA . ILE A 1 129 ? -7.781 -6.514 10.603 1.00 94.50 129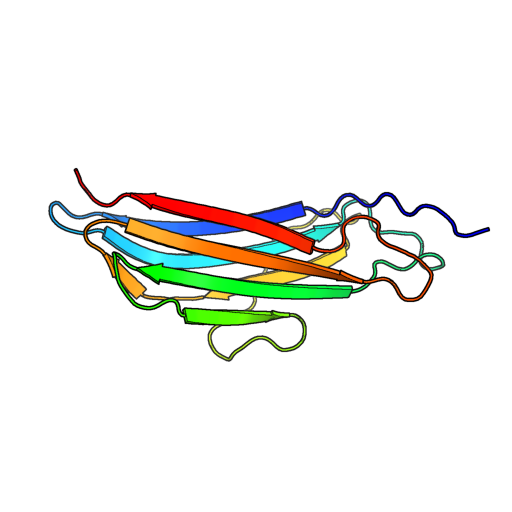 ILE A CA 1
ATOM 998 C C . ILE A 1 129 ? -9.207 -6.664 11.120 1.00 94.50 129 ILE A C 1
ATOM 1000 O O . ILE A 1 129 ? -10.035 -5.779 10.914 1.00 94.50 129 ILE A O 1
ATOM 1004 N N . SER A 1 130 ? -9.506 -7.777 11.786 1.00 94.00 130 SER A N 1
ATOM 1005 C CA . SER A 1 130 ? -10.791 -7.955 12.467 1.00 94.00 130 SER A CA 1
ATOM 1006 C C . SER A 1 130 ? -10.796 -7.194 13.791 1.00 94.00 130 SER A C 1
ATOM 1008 O O . SER A 1 130 ? -9.794 -7.181 14.507 1.00 94.00 130 SER A O 1
ATOM 1010 N N . GLY A 1 131 ? -11.923 -6.559 14.099 1.00 89.50 131 GLY A N 1
ATOM 1011 C CA . GLY A 1 131 ? -12.160 -5.879 15.365 1.00 89.50 131 GLY A CA 1
ATOM 1012 C C . GLY A 1 131 ? -12.209 -6.841 16.558 1.00 89.50 131 GLY A C 1
ATOM 1013 O O . GLY A 1 131 ? -12.103 -8.063 16.388 1.00 89.50 131 GLY A O 1
ATOM 1014 N N . PRO A 1 132 ? -12.353 -6.299 17.779 1.00 86.44 132 PRO A N 1
ATOM 1015 C CA . PRO A 1 132 ? -12.499 -7.115 18.976 1.00 86.44 132 PRO A CA 1
ATOM 1016 C C . PRO A 1 132 ? -13.721 -8.039 18.858 1.00 86.44 132 PRO A C 1
ATOM 1018 O O . PRO A 1 132 ? -14.765 -7.638 18.346 1.00 86.44 132 PRO A O 1
ATOM 1021 N N . LYS A 1 133 ? -13.554 -9.289 19.303 1.00 70.12 133 LYS A N 1
ATOM 1022 C CA . LYS A 1 133 ? -14.626 -10.293 19.366 1.00 70.12 133 LYS A CA 1
ATOM 1023 C C . LYS A 1 133 ? -15.478 -10.128 20.615 1.00 70.12 133 LYS A C 1
ATOM 1025 O O . LYS A 1 133 ? -14.883 -9.823 21.673 1.00 70.12 133 LYS A O 1
#

pLDDT: mean 89.29, std 10.33, range [43.44, 97.25]

Foldseek 3Di:
DFDADDFDKDKDKDWDWDADQQKIWGFKIKIWIKTAQADDPVQHRFAKWKWKWKDADPDDIDIFTDPDDGDPQWDADDDDDDPRMDTNGIIMGTPRDMHGAKMKIKMWMATDGPRHDDPDRIDIDMDMDGIND

Radius of gyration: 16.81 Å; chains: 1; bounding box: 42×27×56 Å

Organism: NCBI:txid2507160

Sequence (133 aa):
MGSLIAWGVNLNIIGNYSTSTSNYTLNTISANAYIDPKQPPTTGDGKLEASISETIDYGNKVTRQISPAPSSFWYSVSEVWSKSAYVYFSKYGDPKKTFYYSAEEVGNYTFSHPSGIIHNPNCSLTLSISGPK

Secondary structure (DSSP, 8-state):
-PPP----EEEEEEEEEEE-SS-EEEEEEEEEEEESSPPPTTT---EEEEEEEEEETT---EEEEEESS--TT-EE------TT-EEEEEEEE---EEESSEEEEEEEEEEE-TTS--S--EEEEEEEEE---